Protein AF-A0A9E0MRI5-F1 (afdb_monomer_lite)

Radius of gyration: 13.34 Å; chains: 1; bounding box: 28×37×35 Å

Sequence (81 aa):
VEPIGIIELLDAGERDDKVIALPVDPALRTVDVADMDRLPKAAQDILVAWLLNYDPEDGAQLVGVKGRAEAMEAIRKWAVR

pLDDT: mean 95.25, std 5.51, range [60.94, 98.69]

Structure (mmCIF, N/CA/C/O backbone):
data_AF-A0A9E0MRI5-F1
#
_entry.id   AF-A0A9E0MRI5-F1
#
loop_
_atom_site.group_PDB
_atom_site.id
_atom_s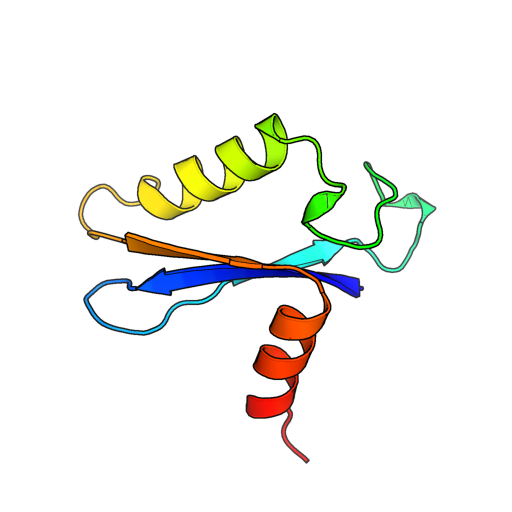ite.type_symbol
_atom_site.label_atom_id
_atom_site.label_alt_id
_atom_site.label_comp_id
_atom_site.label_asym_id
_atom_site.label_entity_id
_atom_site.label_seq_id
_atom_site.pdbx_PDB_ins_code
_atom_site.Cartn_x
_atom_site.Cartn_y
_atom_site.Cartn_z
_atom_site.occupancy
_atom_site.B_iso_or_equ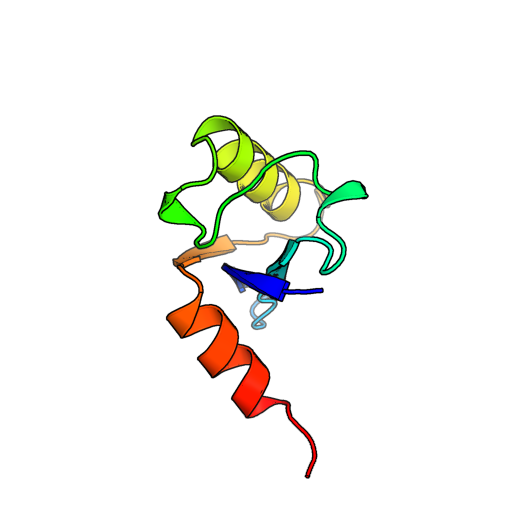iv
_atom_site.auth_seq_id
_atom_site.auth_comp_id
_atom_site.auth_asym_id
_atom_site.auth_atom_id
_atom_site.pdbx_PDB_model_num
ATOM 1 N N . VAL A 1 1 ? -2.809 -11.112 -9.984 1.00 95.56 1 VAL A N 1
ATOM 2 C CA . VAL A 1 1 ? -1.820 -10.064 -9.633 1.00 95.56 1 VAL A CA 1
ATOM 3 C C . VAL A 1 1 ? -0.745 -10.687 -8.756 1.00 95.56 1 VAL A C 1
ATOM 5 O O . VAL A 1 1 ? -1.028 -11.717 -8.158 1.00 95.56 1 VAL A O 1
ATOM 8 N N . GLU A 1 2 ? 0.453 -10.111 -8.703 1.00 97.00 2 GLU A N 1
ATOM 9 C CA . GLU A 1 2 ? 1.546 -10.531 -7.814 1.00 97.00 2 GLU A CA 1
ATOM 10 C C . GLU A 1 2 ? 1.653 -9.540 -6.642 1.00 97.00 2 GLU A C 1
ATOM 12 O O . GLU A 1 2 ? 1.916 -8.360 -6.894 1.00 97.00 2 GLU A O 1
ATOM 17 N N . PRO A 1 3 ? 1.431 -9.964 -5.385 1.00 98.12 3 PRO A N 1
ATOM 18 C CA . PRO A 1 3 ? 1.581 -9.101 -4.215 1.00 98.12 3 PRO A CA 1
ATOM 19 C C . PRO A 1 3 ? 3.026 -8.637 -4.027 1.00 98.12 3 PRO A C 1
ATOM 21 O O . PRO A 1 3 ? 3.956 -9.441 -4.092 1.00 98.12 3 PRO A O 1
ATOM 24 N N . ILE A 1 4 ? 3.196 -7.351 -3.734 1.00 98.44 4 ILE A N 1
ATOM 25 C CA . ILE A 1 4 ? 4.490 -6.732 -3.415 1.00 98.44 4 ILE A CA 1
ATOM 26 C C . ILE A 1 4 ? 4.503 -6.097 -2.021 1.00 98.44 4 ILE A C 1
ATOM 28 O O . ILE A 1 4 ? 5.569 -5.811 -1.493 1.00 98.44 4 ILE A O 1
ATOM 32 N N . GLY A 1 5 ? 3.338 -5.886 -1.406 1.00 98.56 5 GLY A N 1
ATOM 33 C CA . GLY A 1 5 ? 3.236 -5.218 -0.115 1.00 98.56 5 GLY A CA 1
ATOM 34 C C . GLY A 1 5 ? 1.832 -5.224 0.457 1.00 98.56 5 GLY A C 1
ATOM 35 O O . GLY A 1 5 ? 0.887 -5.713 -0.167 1.00 98.56 5 GLY A O 1
ATOM 36 N N . ILE A 1 6 ? 1.697 -4.659 1.648 1.00 98.69 6 ILE A N 1
ATOM 37 C CA . ILE A 1 6 ? 0.410 -4.433 2.304 1.00 98.69 6 ILE A CA 1
ATOM 38 C C . ILE A 1 6 ? 0.442 -3.097 3.050 1.00 98.69 6 ILE A C 1
ATOM 40 O O . ILE A 1 6 ? 1.454 -2.731 3.653 1.00 98.69 6 ILE A O 1
ATOM 44 N N . ILE A 1 7 ? -0.661 -2.357 2.974 1.00 98.69 7 ILE A N 1
ATOM 45 C CA . ILE A 1 7 ? -0.928 -1.187 3.810 1.00 98.69 7 ILE A CA 1
ATOM 46 C C . ILE A 1 7 ? -1.945 -1.630 4.854 1.00 98.69 7 ILE A C 1
ATOM 48 O O . ILE A 1 7 ? -3.069 -1.995 4.517 1.00 98.69 7 ILE A O 1
ATOM 52 N N . GLU A 1 8 ? -1.522 -1.652 6.108 1.00 98.38 8 GLU A N 1
ATOM 53 C CA . GLU A 1 8 ? -2.342 -2.067 7.238 1.00 98.38 8 GLU A CA 1
ATOM 54 C C . GLU A 1 8 ? -3.102 -0.866 7.792 1.00 98.38 8 GLU A C 1
ATOM 56 O O . GLU A 1 8 ? -2.494 0.165 8.106 1.00 98.38 8 GLU A O 1
ATOM 61 N N . LEU A 1 9 ? -4.418 -1.014 7.926 1.00 97.69 9 LEU A N 1
ATOM 62 C CA . LEU A 1 9 ? -5.323 0.064 8.310 1.00 97.69 9 LEU A CA 1
ATOM 63 C C . LEU A 1 9 ? -6.253 -0.382 9.437 1.00 97.69 9 LEU A C 1
ATOM 65 O O . LEU A 1 9 ? -6.617 -1.557 9.550 1.00 97.69 9 LEU A O 1
ATOM 69 N N . LEU A 1 10 ? -6.652 0.590 10.250 1.00 96.75 10 LEU A N 1
ATOM 70 C CA . LEU A 1 10 ? -7.873 0.511 11.039 1.00 96.75 10 LEU A CA 1
ATOM 71 C C . LEU A 1 10 ? -8.878 1.485 10.445 1.00 96.75 10 LEU A C 1
ATOM 73 O O . LEU A 1 10 ? -8.583 2.676 10.389 1.00 96.75 10 LEU A O 1
ATOM 77 N N . ASP A 1 11 ? -10.036 0.987 10.038 1.00 92.62 11 ASP A N 1
ATOM 78 C CA . ASP A 1 11 ? -11.134 1.800 9.525 1.00 92.62 11 ASP A CA 1
ATOM 79 C C . ASP A 1 11 ? -12.394 1.535 10.350 1.00 92.62 11 ASP A C 1
ATOM 81 O O . ASP A 1 11 ? -12.718 0.384 10.633 1.00 92.62 11 ASP A O 1
ATOM 85 N N . ALA A 1 12 ? -13.018 2.594 10.865 1.00 91.19 12 ALA A N 1
ATOM 86 C CA . ALA A 1 12 ? -14.103 2.523 11.852 1.00 91.19 12 ALA A CA 1
ATOM 87 C C . ALA A 1 12 ? -13.849 1.557 13.046 1.00 91.19 12 ALA A C 1
ATOM 89 O O . ALA A 1 12 ? -14.778 1.036 13.662 1.00 91.19 12 ALA A O 1
ATOM 90 N N . GLY A 1 13 ? -12.579 1.330 13.411 1.00 90.25 13 GLY A N 1
ATOM 91 C CA . GLY A 1 13 ? -12.171 0.401 14.476 1.00 90.25 13 GLY A CA 1
ATOM 92 C C . GLY A 1 13 ? -12.002 -1.063 14.042 1.00 90.25 13 GLY A C 1
ATOM 93 O O . GLY A 1 13 ? -11.607 -1.892 14.864 1.00 90.25 13 GLY A O 1
ATOM 94 N N . GLU A 1 14 ? -12.235 -1.383 12.771 1.00 94.12 14 GLU A N 1
ATOM 95 C CA . GLU A 1 14 ? -12.056 -2.709 12.179 1.00 94.12 14 GLU A CA 1
ATOM 96 C C . GLU A 1 14 ? -10.765 -2.794 11.350 1.00 94.12 14 GLU A C 1
ATOM 98 O O . GLU A 1 14 ? -10.225 -1.789 10.889 1.00 94.12 14 GLU A O 1
ATOM 103 N N . ARG A 1 15 ? -10.224 -4.009 11.173 1.00 94.75 15 ARG A N 1
ATOM 104 C CA . ARG A 1 15 ? -9.046 -4.222 10.315 1.00 94.75 15 ARG A CA 1
ATOM 105 C C . ARG A 1 15 ? -9.459 -4.186 8.854 1.00 94.75 15 ARG A C 1
ATOM 107 O O . ARG A 1 15 ? -10.219 -5.048 8.424 1.00 94.75 15 ARG A O 1
ATOM 114 N N . ASP A 1 16 ? -8.865 -3.266 8.101 1.00 95.75 16 ASP A N 1
ATOM 115 C CA . ASP A 1 16 ? -9.185 -3.051 6.688 1.00 95.75 16 ASP A CA 1
ATOM 116 C C . ASP A 1 16 ? -7.921 -2.958 5.810 1.00 95.75 16 ASP A C 1
ATOM 118 O O . ASP A 1 16 ? -7.695 -2.025 5.032 1.00 95.75 16 ASP A O 1
ATOM 122 N N . ASP A 1 17 ? -7.047 -3.953 5.965 1.00 97.31 17 ASP A N 1
ATOM 123 C CA . ASP A 1 17 ? -5.760 -4.009 5.276 1.00 97.31 17 ASP A CA 1
ATOM 124 C C . ASP A 1 17 ? -5.908 -4.087 3.746 1.00 97.31 17 ASP A C 1
ATOM 126 O O . ASP A 1 17 ? -6.752 -4.801 3.200 1.00 97.31 17 ASP A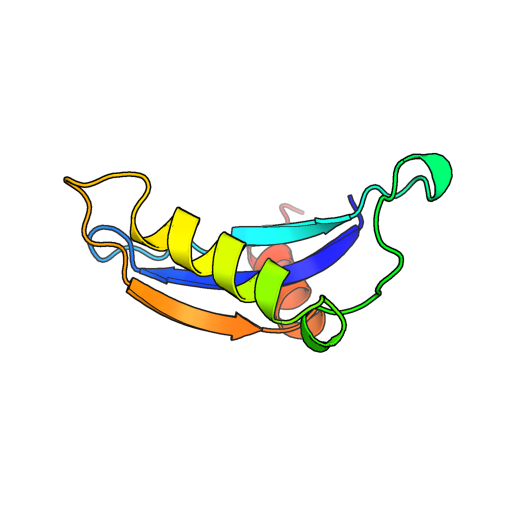 O 1
ATOM 130 N N . LYS A 1 18 ? -5.015 -3.404 3.029 1.00 97.88 18 LYS A N 1
ATOM 131 C CA . LYS A 1 18 ? -4.999 -3.333 1.563 1.00 97.88 18 LYS A CA 1
ATOM 132 C C . LYS A 1 18 ? -3.734 -3.981 1.015 1.00 97.88 18 LYS A C 1
ATOM 134 O O . LYS A 1 18 ? -2.632 -3.468 1.203 1.00 97.88 18 LYS A O 1
ATOM 139 N N . VAL A 1 19 ? -3.876 -5.098 0.300 1.00 98.31 19 VAL A N 1
ATOM 140 C CA . VAL A 1 19 ? -2.756 -5.719 -0.426 1.00 98.31 19 VAL A CA 1
ATOM 141 C C . VAL A 1 19 ? -2.408 -4.876 -1.650 1.00 98.31 19 VAL A C 1
ATOM 143 O O . VAL A 1 19 ? -3.269 -4.572 -2.474 1.00 98.31 19 VAL A O 1
ATOM 146 N N . ILE A 1 20 ? -1.127 -4.555 -1.800 1.00 98.25 20 ILE A N 1
ATOM 147 C CA . ILE A 1 20 ? -0.576 -3.858 -2.961 1.00 98.25 20 ILE A CA 1
ATOM 148 C C . ILE A 1 20 ? 0.085 -4.887 -3.874 1.00 98.25 20 ILE A C 1
ATOM 150 O O . ILE A 1 20 ? 0.890 -5.709 -3.428 1.00 98.25 20 ILE A O 1
ATOM 154 N N . ALA A 1 21 ? -0.266 -4.861 -5.159 1.00 97.88 21 ALA A N 1
ATOM 155 C CA . ALA A 1 21 ? 0.137 -5.880 -6.117 1.00 97.88 21 ALA A CA 1
ATOM 156 C C . ALA A 1 21 ? 0.355 -5.300 -7.518 1.00 97.88 21 ALA A C 1
ATOM 158 O O . ALA A 1 21 ? -0.246 -4.292 -7.888 1.00 97.88 21 ALA A O 1
ATOM 159 N N . LEU A 1 22 ? 1.179 -5.977 -8.316 1.00 97.62 22 LEU A N 1
ATOM 160 C CA . LEU A 1 22 ? 1.415 -5.647 -9.721 1.00 97.62 22 LEU A CA 1
ATOM 161 C C . LEU A 1 22 ? 0.707 -6.641 -10.657 1.00 97.62 22 LEU A C 1
ATOM 163 O O . LEU A 1 22 ? 0.435 -7.788 -10.274 1.00 97.62 22 LEU A O 1
ATOM 167 N N . PRO A 1 23 ? 0.413 -6.253 -11.909 1.00 98.06 23 PRO A N 1
ATOM 168 C CA . PRO A 1 23 ? 0.023 -7.202 -12.945 1.00 98.06 23 PRO A CA 1
ATOM 169 C C . PRO A 1 23 ? 1.056 -8.328 -13.094 1.00 98.06 23 PRO A C 1
ATOM 171 O O . PRO A 1 23 ? 2.264 -8.090 -13.066 1.00 98.06 23 PRO A O 1
ATOM 174 N N . VAL A 1 24 ? 0.581 -9.567 -13.266 1.00 97.31 24 VAL A N 1
ATOM 175 C CA . VAL A 1 24 ? 1.478 -10.716 -13.491 1.00 97.31 24 VAL A CA 1
ATOM 176 C C . VAL A 1 24 ? 2.198 -10.554 -14.825 1.00 97.31 24 VAL A C 1
ATOM 178 O O . VAL A 1 24 ? 3.411 -10.736 -14.865 1.00 97.31 24 VAL A O 1
ATOM 181 N N . ASP A 1 25 ? 1.468 -10.141 -15.866 1.00 97.56 25 ASP A N 1
ATOM 182 C CA . ASP A 1 25 ? 2.021 -9.808 -17.177 1.00 97.56 25 ASP A CA 1
ATOM 183 C C . ASP A 1 25 ? 2.939 -8.571 -17.088 1.00 97.56 25 ASP A C 1
ATOM 185 O O . ASP A 1 25 ? 2.447 -7.471 -16.809 1.00 97.56 25 ASP A O 1
ATOM 189 N N . PRO A 1 26 ? 4.258 -8.718 -17.328 1.00 95.56 26 PRO A N 1
ATOM 190 C CA . PRO A 1 26 ? 5.200 -7.605 -17.294 1.00 95.56 26 PRO A CA 1
ATOM 191 C C . PRO A 1 26 ? 4.890 -6.505 -18.314 1.00 95.56 26 PRO A C 1
ATOM 193 O O . PRO A 1 26 ? 5.204 -5.348 -18.050 1.00 95.56 26 PRO A O 1
ATOM 196 N N . ALA A 1 27 ? 4.237 -6.824 -19.439 1.00 97.62 27 ALA A N 1
ATOM 197 C CA . ALA A 1 27 ? 3.873 -5.832 -20.453 1.00 97.62 27 ALA A CA 1
ATOM 198 C C . ALA A 1 27 ? 2.827 -4.816 -19.955 1.00 97.62 27 ALA A C 1
ATOM 200 O O . ALA A 1 27 ? 2.693 -3.739 -20.533 1.00 97.62 27 ALA A O 1
ATOM 201 N N . LEU A 1 28 ? 2.102 -5.139 -18.878 1.00 97.44 28 LEU A N 1
ATOM 202 C CA . LEU A 1 28 ? 1.110 -4.261 -18.250 1.00 97.44 28 LEU A CA 1
ATOM 203 C C . LEU A 1 28 ? 1.672 -3.471 -17.060 1.00 97.44 28 LEU A C 1
ATOM 205 O O . LEU A 1 28 ? 0.944 -2.697 -16.435 1.00 97.44 28 LEU A O 1
ATOM 209 N N . ARG A 1 29 ? 2.940 -3.682 -16.695 1.00 96.31 29 ARG A N 1
ATOM 210 C CA . ARG A 1 29 ? 3.551 -3.029 -15.537 1.00 96.31 29 ARG A CA 1
ATOM 211 C C . ARG A 1 29 ? 4.071 -1.644 -15.909 1.00 96.31 29 ARG A C 1
ATOM 213 O O . ARG A 1 29 ? 4.807 -1.479 -16.875 1.00 96.31 29 ARG A O 1
ATOM 220 N N . THR A 1 30 ? 3.741 -0.651 -15.090 1.00 93.38 30 THR A N 1
ATOM 221 C CA . THR A 1 30 ? 4.320 0.704 -15.160 1.00 93.38 30 THR A CA 1
ATOM 222 C C . THR A 1 30 ? 5.568 0.856 -14.289 1.00 93.38 30 THR A C 1
ATOM 224 O O . THR A 1 30 ? 6.305 1.829 -14.422 1.00 93.38 30 THR A O 1
ATOM 227 N N . VAL A 1 31 ? 5.807 -0.112 -13.402 1.00 94.25 31 VAL A N 1
ATOM 228 C CA . VAL A 1 31 ? 6.967 -0.225 -12.515 1.00 94.25 31 VAL A CA 1
ATOM 229 C C . VAL A 1 31 ? 7.346 -1.699 -12.388 1.00 94.25 31 VAL A C 1
ATOM 231 O O . VAL A 1 31 ? 6.463 -2.554 -12.352 1.00 94.25 31 VAL A O 1
ATOM 234 N N . ASP A 1 32 ? 8.638 -2.006 -12.293 1.00 94.81 32 ASP A N 1
ATOM 235 C CA . ASP A 1 32 ? 9.122 -3.379 -12.109 1.00 94.81 32 ASP A CA 1
ATOM 236 C C . ASP A 1 32 ? 9.848 -3.509 -10.768 1.00 94.81 32 ASP A C 1
ATOM 238 O O . ASP A 1 32 ? 11.049 -3.271 -10.646 1.00 94.81 32 ASP A O 1
ATOM 242 N N . VAL A 1 33 ? 9.071 -3.806 -9.727 1.00 96.44 33 VAL A N 1
ATOM 243 C CA . VAL A 1 33 ? 9.541 -3.952 -8.346 1.00 96.44 33 VAL A CA 1
ATOM 244 C C . VAL A 1 33 ? 8.947 -5.212 -7.728 1.00 96.44 33 VAL A C 1
ATOM 246 O O . VAL A 1 33 ? 7.833 -5.608 -8.062 1.00 96.44 33 VAL A O 1
ATOM 249 N N . ALA A 1 34 ? 9.689 -5.845 -6.820 1.00 95.50 34 ALA A N 1
ATOM 250 C CA . ALA A 1 34 ? 9.280 -7.099 -6.180 1.00 95.50 34 ALA A CA 1
ATOM 251 C C . ALA A 1 34 ? 8.819 -6.935 -4.720 1.00 95.50 34 ALA A C 1
ATOM 253 O O . ALA A 1 34 ? 8.306 -7.889 -4.140 1.00 95.50 34 ALA A O 1
ATOM 254 N N . ASP A 1 35 ? 9.012 -5.752 -4.131 1.00 98.19 35 ASP A N 1
ATOM 255 C CA . ASP A 1 35 ? 8.642 -5.443 -2.749 1.00 98.19 35 ASP A CA 1
ATOM 256 C C . ASP A 1 35 ? 8.229 -3.966 -2.608 1.00 98.19 35 ASP A C 1
ATOM 258 O O . ASP A 1 35 ? 8.635 -3.113 -3.407 1.00 98.19 35 ASP A O 1
ATOM 262 N N . MET A 1 36 ? 7.416 -3.675 -1.593 1.00 97.94 36 MET A N 1
ATOM 263 C CA . MET A 1 36 ? 6.924 -2.350 -1.226 1.00 97.94 36 MET A CA 1
ATOM 264 C C . MET A 1 36 ? 8.065 -1.365 -0.977 1.00 97.94 36 MET A C 1
ATOM 266 O O . MET A 1 36 ? 7.969 -0.210 -1.387 1.00 97.94 36 MET A O 1
ATOM 270 N N . ASP A 1 37 ? 9.167 -1.817 -0.369 1.00 96.50 37 ASP A N 1
ATOM 271 C CA . ASP A 1 37 ? 10.322 -0.964 -0.059 1.00 96.50 37 ASP A CA 1
ATOM 272 C C . ASP A 1 37 ? 11.046 -0.427 -1.310 1.00 96.50 37 ASP A C 1
ATOM 274 O O . ASP A 1 37 ? 11.777 0.564 -1.234 1.00 96.50 37 ASP A O 1
ATOM 278 N N . ARG A 1 38 ? 10.808 -1.044 -2.477 1.00 97.56 38 ARG A N 1
ATOM 279 C CA . ARG A 1 38 ? 11.371 -0.635 -3.771 1.00 97.56 38 ARG A CA 1
ATOM 280 C C . ARG A 1 38 ? 10.469 0.299 -4.562 1.00 97.56 38 ARG A C 1
ATOM 282 O O . ARG A 1 38 ? 10.944 0.885 -5.535 1.00 97.56 38 ARG A O 1
ATOM 289 N N . LEU A 1 39 ? 9.204 0.473 -4.173 1.00 96.38 39 LEU A N 1
ATOM 290 C CA . LEU A 1 39 ? 8.365 1.499 -4.790 1.00 96.38 39 LEU A CA 1
ATOM 291 C C . LEU A 1 39 ? 8.936 2.888 -4.489 1.00 96.38 39 LEU A C 1
ATOM 293 O O . LEU A 1 39 ? 9.350 3.137 -3.353 1.00 96.38 39 LEU A O 1
ATOM 297 N N . PRO A 1 40 ? 8.903 3.829 -5.454 1.00 95.75 40 PRO A N 1
ATOM 298 C CA . PRO A 1 40 ? 9.243 5.217 -5.178 1.00 95.75 40 PRO A CA 1
ATOM 299 C C . PRO A 1 40 ? 8.482 5.718 -3.951 1.00 95.75 40 PRO A C 1
ATOM 301 O O . PRO A 1 40 ? 7.262 5.564 -3.872 1.00 95.75 40 PRO A O 1
ATOM 304 N N . LYS A 1 41 ? 9.187 6.342 -3.003 1.00 96.19 41 LYS A N 1
ATOM 305 C CA . LYS A 1 41 ? 8.587 6.796 -1.739 1.00 96.19 41 LYS A CA 1
ATOM 306 C C . LYS A 1 41 ? 7.358 7.683 -1.962 1.00 96.19 41 LYS A C 1
ATOM 308 O O . LYS A 1 41 ? 6.353 7.503 -1.290 1.00 96.19 41 LYS A O 1
ATOM 313 N N . ALA A 1 42 ? 7.399 8.552 -2.973 1.00 97.44 42 ALA A N 1
ATOM 314 C CA . ALA A 1 42 ? 6.263 9.388 -3.356 1.00 97.44 42 ALA A CA 1
ATOM 315 C C . ALA A 1 42 ? 5.021 8.577 -3.772 1.00 97.44 42 ALA A C 1
ATOM 317 O O . ALA A 1 42 ? 3.905 8.978 -3.467 1.00 97.44 42 ALA A O 1
ATOM 318 N N . ALA A 1 43 ? 5.191 7.427 -4.433 1.00 96.81 43 ALA A N 1
ATOM 319 C CA . ALA A 1 43 ? 4.071 6.554 -4.780 1.00 96.81 43 ALA A CA 1
ATOM 320 C C . ALA A 1 43 ? 3.471 5.893 -3.530 1.00 96.81 43 ALA A C 1
ATOM 322 O O . ALA A 1 43 ? 2.251 5.846 -3.398 1.00 96.81 43 ALA A O 1
ATOM 323 N N . GLN A 1 44 ? 4.315 5.445 -2.592 1.00 98.00 44 GLN A N 1
ATOM 324 C CA . GLN A 1 44 ? 3.848 4.934 -1.297 1.00 98.00 44 GLN A CA 1
ATOM 325 C C . GLN A 1 44 ? 3.069 6.013 -0.530 1.00 98.00 44 GLN A C 1
ATOM 327 O O . GLN A 1 44 ? 1.990 5.743 -0.012 1.00 98.00 44 GLN A O 1
ATOM 332 N N . ASP A 1 45 ? 3.579 7.247 -0.523 1.00 98.38 45 ASP A N 1
ATOM 333 C CA . ASP A 1 45 ? 2.951 8.381 0.159 1.00 98.38 45 ASP A CA 1
ATOM 334 C C . ASP A 1 45 ? 1.609 8.767 -0.458 1.00 98.38 45 ASP A C 1
ATOM 336 O O . ASP A 1 45 ? 0.664 9.031 0.277 1.00 98.38 45 ASP A O 1
ATOM 340 N N . ILE A 1 46 ? 1.488 8.741 -1.789 1.00 98.25 46 ILE A N 1
ATOM 341 C CA . ILE A 1 46 ? 0.211 8.972 -2.478 1.00 98.25 46 ILE A CA 1
ATOM 342 C C . ILE A 1 46 ? -0.813 7.892 -2.110 1.00 98.25 46 ILE A C 1
ATOM 344 O O . ILE A 1 46 ? -1.960 8.226 -1.823 1.00 98.25 46 ILE A O 1
ATOM 348 N N . LEU A 1 47 ? -0.414 6.614 -2.091 1.00 97.88 47 LEU A N 1
ATOM 349 C CA . LEU A 1 47 ? -1.312 5.514 -1.718 1.00 97.88 47 LEU A CA 1
ATOM 350 C C . LEU A 1 47 ? -1.810 5.661 -0.278 1.00 97.88 47 LEU A C 1
ATOM 352 O O . LEU A 1 47 ? -3.009 5.564 -0.036 1.00 97.88 47 LEU A O 1
ATOM 356 N N . VAL A 1 48 ? -0.903 5.933 0.664 1.00 98.06 48 VAL A N 1
ATOM 357 C CA . VAL A 1 48 ? -1.255 6.151 2.073 1.00 98.06 48 VAL A CA 1
ATOM 358 C C . VAL A 1 48 ? -2.150 7.381 2.222 1.00 98.06 48 VAL A C 1
ATOM 360 O O . VAL A 1 48 ? -3.186 7.298 2.871 1.00 98.06 48 VAL A O 1
ATOM 363 N N . ALA A 1 49 ? -1.795 8.507 1.599 1.00 97.44 49 ALA A N 1
ATOM 364 C CA . ALA A 1 49 ? -2.588 9.728 1.680 1.00 97.44 49 ALA A CA 1
ATOM 365 C C . ALA A 1 49 ? -4.004 9.519 1.134 1.00 97.44 49 ALA A C 1
ATOM 367 O O . ALA A 1 49 ? -4.963 9.943 1.770 1.00 97.44 49 ALA A O 1
ATOM 368 N N . TRP A 1 50 ? -4.149 8.834 -0.002 1.00 97.12 50 TRP A N 1
ATOM 369 C CA . TRP A 1 50 ? -5.462 8.514 -0.552 1.00 97.12 50 TRP A CA 1
ATOM 370 C C . TRP A 1 50 ? -6.272 7.633 0.402 1.00 97.12 50 TRP A C 1
ATOM 372 O O . TRP A 1 50 ? -7.387 7.992 0.762 1.00 97.12 50 TRP A O 1
ATOM 382 N N . LEU A 1 51 ? -5.702 6.517 0.867 1.00 96.19 51 LEU A N 1
ATOM 383 C CA . LEU A 1 51 ? -6.405 5.569 1.739 1.00 96.19 51 LEU A CA 1
ATOM 384 C C . LEU A 1 51 ? -6.853 6.182 3.071 1.00 96.19 51 LEU A C 1
ATOM 386 O O . LEU A 1 51 ? -7.871 5.763 3.601 1.00 96.19 51 LEU A O 1
ATOM 390 N N . LEU A 1 52 ? -6.124 7.171 3.591 1.00 95.62 52 LEU A N 1
ATOM 391 C CA . LEU A 1 52 ? -6.476 7.847 4.841 1.00 95.62 52 LEU A CA 1
ATOM 392 C C . LEU A 1 52 ? -7.477 8.999 4.678 1.00 95.62 52 LEU A C 1
ATOM 394 O O . LEU A 1 52 ? -7.924 9.527 5.687 1.00 95.62 52 LEU A O 1
ATOM 398 N N . ASN A 1 53 ? -7.755 9.463 3.453 1.00 94.56 53 ASN A N 1
ATOM 399 C CA . ASN A 1 53 ? -8.480 10.728 3.252 1.00 94.56 53 ASN A CA 1
ATOM 400 C C . ASN A 1 53 ? -9.526 10.706 2.125 1.00 94.56 53 ASN A C 1
ATOM 402 O O . ASN A 1 53 ? -10.142 11.740 1.869 1.00 94.56 53 ASN A O 1
ATOM 406 N N . TYR A 1 54 ? -9.693 9.599 1.392 1.00 93.56 54 TYR A N 1
ATOM 407 C CA . TYR A 1 54 ? -10.651 9.557 0.278 1.00 93.56 54 TYR A CA 1
ATOM 408 C C . TYR A 1 54 ? -12.106 9.657 0.754 1.00 93.56 54 TYR A C 1
ATOM 410 O O . TYR A 1 54 ? -12.933 10.218 0.034 1.00 93.56 54 TYR A O 1
ATOM 418 N N . ASP A 1 55 ? -12.389 9.145 1.953 1.00 91.75 55 ASP A N 1
ATOM 419 C CA . ASP A 1 55 ? -13.649 9.335 2.656 1.00 91.75 55 ASP A CA 1
ATOM 420 C C . ASP A 1 55 ? -13.430 10.333 3.809 1.00 91.75 55 ASP A C 1
ATOM 422 O O . ASP A 1 55 ? -12.642 10.056 4.713 1.00 91.75 55 ASP A O 1
ATOM 426 N N . PRO A 1 56 ? -14.047 11.528 3.770 1.00 84.62 56 PRO A N 1
ATOM 427 C CA . PRO A 1 56 ? -13.903 12.517 4.832 1.00 84.62 56 PRO A CA 1
ATOM 428 C C . PRO A 1 56 ? -14.750 12.213 6.078 1.00 84.62 56 PRO A C 1
ATOM 430 O O . PRO A 1 56 ? -14.578 12.897 7.089 1.00 84.62 56 PRO A O 1
ATOM 433 N N . GLU A 1 57 ? -15.690 11.266 6.007 1.00 87.12 57 GLU A N 1
ATOM 434 C CA . GLU A 1 57 ? -16.548 10.874 7.130 1.00 87.12 57 GLU A CA 1
ATOM 435 C C . GLU A 1 57 ? -15.908 9.752 7.963 1.00 87.12 57 GLU A C 1
ATOM 437 O O . GLU A 1 57 ? -16.040 9.756 9.191 1.00 87.12 57 GLU A O 1
ATOM 442 N N . ASP A 1 58 ? -15.146 8.862 7.318 1.00 80.75 58 ASP A N 1
ATOM 443 C CA . ASP A 1 58 ? -14.494 7.719 7.956 1.00 80.75 58 ASP A CA 1
ATOM 444 C C . ASP A 1 58 ? -13.040 8.010 8.378 1.00 80.75 58 ASP A C 1
ATOM 446 O O . ASP A 1 58 ? -12.173 8.431 7.612 1.00 80.75 58 ASP A O 1
ATOM 450 N N . GLY A 1 59 ? -12.757 7.795 9.666 1.00 85.00 59 GLY A N 1
ATOM 451 C CA . GLY A 1 59 ? -11.476 8.105 10.304 1.00 85.00 59 GLY A CA 1
ATOM 452 C C . GLY A 1 59 ? -10.448 6.980 10.198 1.00 85.00 59 GLY A C 1
ATOM 453 O O . GLY A 1 59 ? -10.020 6.458 11.234 1.00 85.00 59 GLY A O 1
ATOM 454 N N . ALA A 1 6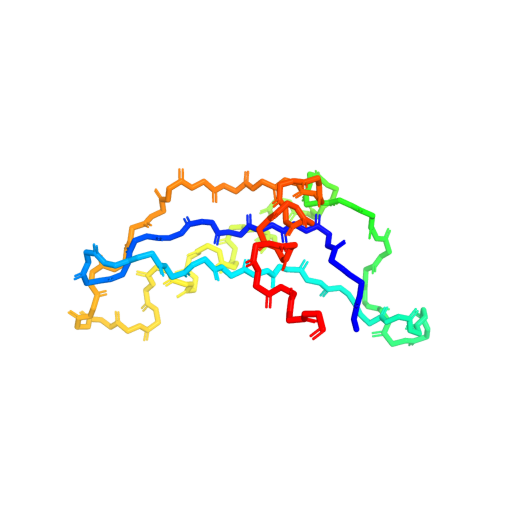0 ? -10.048 6.612 8.979 1.00 94.69 60 ALA A N 1
ATOM 455 C CA . ALA A 1 60 ? -9.045 5.575 8.762 1.00 94.69 60 ALA A CA 1
ATOM 456 C C . ALA A 1 60 ? -7.684 5.945 9.390 1.00 94.69 60 ALA A C 1
ATOM 458 O O . ALA A 1 60 ? -7.226 7.089 9.352 1.00 94.69 60 ALA A O 1
ATOM 459 N N . GLN A 1 61 ? -7.004 4.956 9.970 1.00 96.06 61 GLN A N 1
ATOM 460 C CA . GLN A 1 61 ? -5.710 5.118 10.633 1.00 96.06 61 GLN A CA 1
ATOM 461 C C . GLN A 1 61 ? -4.677 4.169 10.045 1.00 96.06 61 GLN A C 1
ATOM 463 O O . GLN A 1 61 ? -4.920 2.971 9.889 1.00 96.06 61 GLN A O 1
ATOM 468 N N . LEU A 1 62 ? -3.482 4.698 9.786 1.00 97.69 62 LEU A N 1
ATOM 469 C CA . LEU A 1 62 ? -2.360 3.889 9.336 1.00 97.69 62 LEU A CA 1
ATOM 470 C C . LEU A 1 62 ? -1.782 3.090 10.504 1.00 97.69 62 LEU A C 1
ATOM 472 O O . LEU A 1 62 ? -1.288 3.664 11.474 1.00 97.69 62 LEU A O 1
ATOM 476 N N . VAL A 1 63 ? -1.764 1.768 10.362 1.00 98.25 63 VAL A N 1
ATOM 477 C CA . VAL A 1 63 ? -1.050 0.865 11.274 1.00 98.25 63 VAL A CA 1
ATOM 478 C C . VAL A 1 63 ? 0.370 0.615 10.772 1.00 98.25 63 VAL A C 1
ATOM 480 O O . VAL A 1 63 ? 1.324 0.637 11.551 1.00 98.25 63 VAL A O 1
ATOM 483 N N . GLY A 1 64 ? 0.536 0.395 9.466 1.00 98.00 64 GLY A N 1
ATOM 484 C CA . GLY A 1 64 ? 1.844 0.097 8.900 1.00 98.00 64 GLY A CA 1
ATOM 485 C C . GLY A 1 64 ? 1.864 -0.016 7.383 1.00 98.00 64 GLY A C 1
ATOM 486 O O . GLY A 1 64 ? 0.860 -0.295 6.740 1.00 98.00 64 GLY A O 1
ATOM 487 N N . VAL A 1 65 ? 3.054 0.171 6.817 1.00 98.50 65 VAL A N 1
ATOM 488 C CA . VAL A 1 65 ? 3.370 -0.156 5.423 1.00 98.50 65 VAL A CA 1
ATOM 489 C C . VAL A 1 65 ? 4.408 -1.271 5.456 1.00 98.50 65 VAL A C 1
ATOM 491 O O . VAL A 1 65 ? 5.472 -1.096 6.056 1.00 98.50 65 VAL A O 1
ATOM 494 N N . LYS A 1 66 ? 4.080 -2.431 4.882 1.00 98.62 66 LYS A N 1
ATOM 495 C CA . LYS A 1 66 ? 4.890 -3.656 4.973 1.00 98.62 66 LYS A CA 1
ATOM 496 C C . LYS A 1 66 ? 5.160 -4.263 3.600 1.00 98.62 66 LYS A C 1
ATOM 498 O O . LYS A 1 66 ? 4.482 -3.947 2.618 1.00 98.62 66 LYS A O 1
ATOM 503 N N . GLY A 1 67 ? 6.166 -5.130 3.556 1.00 98.62 67 GLY A N 1
ATOM 504 C CA . GLY A 1 67 ? 6.645 -5.764 2.338 1.00 98.62 67 GLY A CA 1
ATOM 505 C C . GLY A 1 67 ? 5.818 -6.974 1.919 1.00 98.62 67 GLY A C 1
ATOM 506 O O . GLY A 1 67 ? 4.735 -7.272 2.441 1.00 98.62 67 GLY A O 1
ATOM 507 N N . ARG A 1 68 ? 6.346 -7.695 0.933 1.00 98.38 68 ARG A N 1
ATOM 508 C CA . ARG A 1 68 ? 5.683 -8.847 0.320 1.00 98.38 68 ARG A CA 1
ATOM 509 C C . ARG A 1 68 ? 5.470 -9.990 1.310 1.00 98.38 68 ARG A C 1
ATOM 511 O O . ARG A 1 68 ? 4.488 -10.722 1.192 1.00 98.38 68 ARG A O 1
ATOM 518 N N . ALA A 1 69 ? 6.379 -10.178 2.266 1.00 98.12 69 ALA A N 1
ATOM 519 C CA . ALA A 1 69 ? 6.299 -11.276 3.226 1.00 98.12 69 ALA A CA 1
ATOM 520 C C . ALA A 1 69 ? 5.031 -11.182 4.090 1.00 98.12 69 ALA A C 1
ATOM 522 O O . ALA A 1 69 ? 4.260 -12.145 4.148 1.00 98.12 69 ALA A O 1
ATOM 523 N N . GLU A 1 70 ? 4.779 -10.012 4.678 1.00 98.50 70 GLU A N 1
ATOM 524 C CA . GLU A 1 70 ? 3.600 -9.731 5.499 1.00 98.50 70 GLU A CA 1
ATOM 525 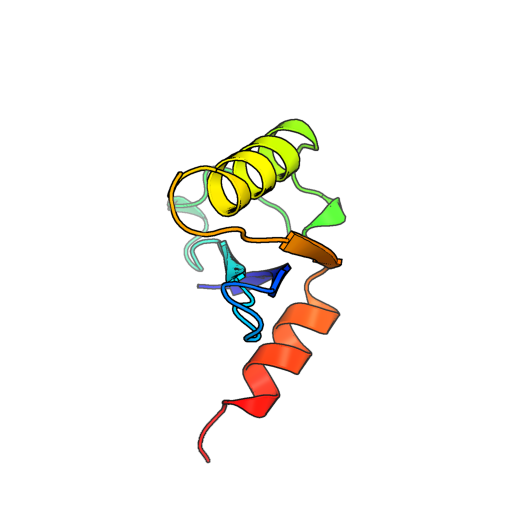C C . GLU A 1 70 ? 2.317 -9.776 4.663 1.00 98.50 70 GLU A C 1
ATOM 527 O O . GLU A 1 70 ? 1.315 -10.347 5.095 1.00 98.50 70 GLU A O 1
ATOM 532 N N . ALA A 1 71 ? 2.358 -9.264 3.428 1.00 98.19 71 ALA A N 1
ATOM 533 C CA . ALA A 1 71 ? 1.232 -9.355 2.502 1.00 98.19 71 ALA A CA 1
ATOM 534 C C . ALA A 1 71 ? 0.834 -10.814 2.232 1.00 98.19 71 ALA A C 1
ATOM 536 O O . ALA A 1 71 ? -0.339 -11.181 2.308 1.00 98.19 71 ALA A O 1
ATOM 537 N N . MET A 1 72 ? 1.817 -11.676 1.964 1.00 98.00 72 MET A N 1
ATOM 538 C CA . MET A 1 72 ? 1.576 -13.099 1.732 1.00 98.00 72 MET A CA 1
ATOM 539 C C . MET A 1 72 ? 1.093 -13.819 2.993 1.00 98.00 72 MET A C 1
ATOM 541 O O . MET A 1 72 ? 0.287 -14.742 2.890 1.00 98.00 72 MET A O 1
ATOM 545 N N . GLU A 1 73 ? 1.563 -13.437 4.182 1.00 97.06 73 GLU A N 1
ATOM 546 C CA . GLU A 1 73 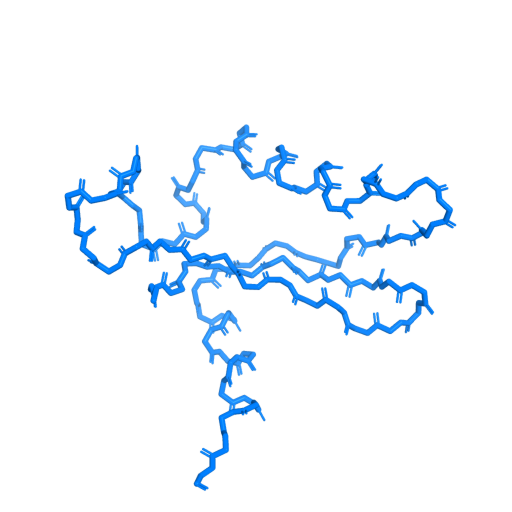? 1.022 -13.955 5.442 1.00 97.06 73 GLU A CA 1
ATOM 547 C C . GLU A 1 73 ? -0.453 -13.575 5.617 1.00 97.06 73 GLU A C 1
ATOM 549 O O . GLU A 1 73 ? -1.270 -14.451 5.908 1.00 97.06 73 GLU A O 1
ATOM 554 N N . ALA A 1 74 ? -0.811 -12.312 5.372 1.00 95.94 74 ALA A N 1
ATOM 555 C CA . ALA A 1 74 ? -2.192 -11.843 5.436 1.00 95.94 74 ALA A CA 1
ATOM 556 C C . ALA A 1 74 ? -3.098 -12.607 4.457 1.00 95.94 74 ALA A C 1
ATOM 558 O O . ALA A 1 74 ? -4.136 -13.119 4.865 1.00 95.94 74 ALA A O 1
ATOM 559 N N . ILE A 1 75 ? -2.675 -12.781 3.198 1.00 96.81 75 ILE A N 1
ATOM 560 C CA . ILE A 1 75 ? -3.430 -13.538 2.182 1.00 96.81 75 ILE A CA 1
ATOM 561 C C . ILE A 1 75 ? -3.672 -14.984 2.627 1.00 96.81 75 ILE A C 1
ATOM 563 O O . ILE A 1 75 ? -4.781 -15.499 2.490 1.00 96.81 75 ILE A O 1
ATOM 567 N N . ARG A 1 76 ? -2.655 -15.654 3.186 1.00 96.06 76 ARG A N 1
ATOM 568 C CA . ARG A 1 76 ? -2.774 -17.056 3.620 1.00 96.06 76 ARG A CA 1
ATOM 569 C C . ARG A 1 76 ? -3.833 -17.263 4.703 1.00 96.06 76 ARG A C 1
ATOM 571 O O . ARG A 1 76 ? -4.400 -18.348 4.748 1.00 96.06 76 ARG A O 1
ATOM 578 N N . LYS A 1 77 ? -4.123 -16.256 5.539 1.00 93.50 77 LYS A N 1
ATOM 579 C CA . LYS A 1 77 ? -5.191 -16.328 6.560 1.00 93.50 77 LYS A CA 1
ATOM 580 C C . LYS A 1 77 ? -6.579 -16.505 5.937 1.00 93.50 77 LYS A C 1
ATOM 582 O O . LYS A 1 77 ? -7.437 -17.133 6.547 1.00 93.50 77 LYS A O 1
ATOM 587 N N . TRP A 1 78 ? -6.774 -15.982 4.728 1.00 91.50 78 TRP A N 1
ATOM 588 C CA . TRP A 1 78 ? -8.055 -15.964 4.014 1.00 91.50 78 TRP A CA 1
ATOM 589 C C . TRP A 1 78 ? -8.136 -16.977 2.872 1.00 91.50 78 TRP A C 1
ATOM 591 O O . TRP A 1 78 ? -9.180 -17.109 2.234 1.00 91.50 78 TRP A O 1
ATOM 601 N N . ALA A 1 79 ? -7.047 -17.694 2.592 1.00 89.25 79 ALA A N 1
ATOM 602 C CA . ALA A 1 79 ? -7.037 -18.731 1.575 1.00 89.25 79 ALA A CA 1
ATOM 603 C C . ALA A 1 79 ? -7.954 -19.887 2.012 1.00 89.25 79 ALA A C 1
ATOM 605 O O . ALA A 1 79 ? -7.616 -20.669 2.902 1.00 89.25 79 ALA A O 1
ATOM 606 N N . VAL A 1 80 ? -9.125 -19.982 1.382 1.00 77.19 80 VAL A N 1
ATOM 607 C CA . VAL A 1 80 ? -10.034 -21.121 1.543 1.00 77.19 80 VAL A CA 1
ATOM 608 C C . VAL A 1 80 ? -9.361 -22.354 0.937 1.00 77.19 80 VAL A C 1
ATOM 610 O O . VAL A 1 80 ? -8.825 -22.284 -0.171 1.00 77.19 80 VAL A O 1
ATOM 613 N N . ARG A 1 81 ? -9.343 -23.458 1.689 1.00 60.94 81 ARG A N 1
ATOM 614 C CA . ARG A 1 81 ? -8.889 -24.763 1.192 1.00 60.94 81 ARG A CA 1
ATOM 615 C C . ARG A 1 81 ? -9.944 -25.424 0.322 1.00 60.94 81 ARG A C 1
ATOM 617 O O . ARG A 1 81 ? -11.133 -25.326 0.692 1.00 60.94 81 ARG A O 1
#

Foldseek 3Di:
DQFWWKWWKQKPNDTDIDTDGADPPPVRGPDDDRWPVPPDVVVVVVVVVCVQPVDVVIRMDTPDIGTRVVSVVVVVVVDDD

Secondary structure (DSSP, 8-state):
-EEEEEEEEEETTEE--EEEEE-SSGGG-SS--SSGGGS-HHHHHHHHHHHHHSSSSS--EEEEEE-HHHHHHHHHHH---